Protein AF-A0A942R060-F1 (afdb_monomer_lite)

Sequence (80 aa):
MPTAFTLVRTTAPATSYTDTTDPQTIRLHIAAENALLSALQLLRSADCDASKVQAATGRAIRAATALKRLCVAQSEGGAA

Radius of gyration: 22.42 Å; chains: 1; bounding box: 72×40×37 Å

pLDDT: mean 76.87, std 18.62, range [38.34, 96.31]

Secondary structure (DSSP, 8-state):
-PPP------------------HHHHHHHHHHHHHHHHHHHHHHSTT--HHHHHHHHHHHHHHHHHHHHHHHHHHHHT--

Structure (mmCIF, N/CA/C/O backbone):
data_AF-A0A942R060-F1
#
_entry.id   AF-A0A942R060-F1
#
loop_
_atom_site.group_PDB
_atom_site.id
_atom_site.type_symbol
_atom_site.label_atom_id
_atom_site.label_alt_id
_atom_site.label_comp_id
_atom_site.label_asym_id
_atom_site.label_entity_id
_atom_site.label_seq_id
_atom_site.pdbx_PDB_ins_code
_atom_site.Cartn_x
_atom_site.Cartn_y
_atom_site.Cartn_z
_atom_site.occupancy
_atom_site.B_iso_or_equiv
_atom_site.auth_seq_id
_atom_site.auth_comp_id
_atom_site.auth_asym_id
_atom_site.auth_atom_id
_atom_site.pdbx_PDB_model_num
ATOM 1 N N . MET A 1 1 ? 57.373 27.622 5.138 1.00 40.94 1 MET A N 1
ATOM 2 C CA . MET A 1 1 ? 56.391 27.965 4.086 1.00 40.94 1 MET A CA 1
ATOM 3 C C . MET A 1 1 ? 55.857 26.648 3.532 1.00 40.94 1 MET A C 1
ATOM 5 O O . MET A 1 1 ? 56.687 25.836 3.144 1.00 40.94 1 MET A O 1
ATOM 9 N N . PRO A 1 2 ? 54.552 26.356 3.676 1.00 48.31 2 PRO A N 1
ATOM 10 C CA . PRO A 1 2 ? 54.032 24.987 3.744 1.00 48.31 2 PRO A CA 1
ATOM 11 C C . PRO A 1 2 ? 53.876 24.302 2.377 1.00 48.31 2 PRO A C 1
ATOM 13 O O . PRO A 1 2 ? 53.496 24.922 1.388 1.00 48.31 2 PRO A O 1
ATOM 16 N N . THR A 1 3 ? 54.162 23.002 2.367 1.00 54.50 3 THR A N 1
ATOM 17 C CA . THR A 1 3 ? 54.067 22.056 1.251 1.00 54.50 3 THR A CA 1
ATOM 18 C C . THR A 1 3 ? 52.603 21.737 0.939 1.00 54.50 3 THR A C 1
ATOM 20 O O . THR A 1 3 ? 51.866 21.263 1.803 1.00 54.50 3 THR A O 1
ATOM 23 N N . ALA A 1 4 ? 52.172 21.998 -0.295 1.00 55.47 4 ALA A N 1
ATOM 24 C CA . ALA A 1 4 ? 50.821 21.699 -0.757 1.00 55.47 4 ALA A CA 1
ATOM 25 C C . ALA A 1 4 ? 50.667 20.193 -1.035 1.00 55.47 4 ALA A C 1
ATOM 27 O O . ALA A 1 4 ? 51.341 19.645 -1.906 1.00 55.47 4 ALA A O 1
ATOM 28 N N . PHE A 1 5 ? 49.773 19.523 -0.307 1.00 58.53 5 PHE A N 1
ATOM 29 C CA . PHE A 1 5 ? 49.359 18.156 -0.616 1.00 58.53 5 PHE A CA 1
ATOM 30 C C . PHE A 1 5 ? 48.232 18.195 -1.651 1.00 58.53 5 PHE A C 1
ATOM 32 O O . PHE A 1 5 ? 47.096 18.553 -1.342 1.00 58.53 5 PHE A O 1
ATOM 39 N N . THR A 1 6 ? 48.546 17.832 -2.893 1.00 54.16 6 THR A N 1
ATOM 40 C CA . THR A 1 6 ? 47.552 17.671 -3.957 1.00 54.16 6 THR A CA 1
ATOM 41 C C . THR A 1 6 ? 46.784 16.368 -3.739 1.00 54.16 6 THR A C 1
ATOM 43 O O . THR A 1 6 ? 47.323 15.278 -3.921 1.00 54.16 6 THR A O 1
ATOM 46 N N . LEU A 1 7 ? 45.511 16.472 -3.357 1.00 54.69 7 LEU A N 1
ATOM 47 C CA . LEU A 1 7 ? 44.574 15.349 -3.349 1.00 54.69 7 LEU A CA 1
ATOM 48 C C . LEU A 1 7 ? 44.227 14.970 -4.795 1.00 54.69 7 LEU A C 1
ATOM 50 O O . LEU A 1 7 ? 43.377 15.595 -5.428 1.00 54.69 7 LEU A O 1
ATOM 54 N N . VAL A 1 8 ? 44.874 13.930 -5.323 1.00 58.12 8 VAL A N 1
ATOM 55 C CA . VAL A 1 8 ? 44.428 13.266 -6.552 1.00 58.12 8 VAL A CA 1
ATOM 56 C C . VAL A 1 8 ? 43.161 12.487 -6.213 1.00 58.12 8 VAL A C 1
ATOM 58 O O . VAL A 1 8 ? 43.204 11.437 -5.577 1.00 58.12 8 VAL A O 1
ATOM 61 N N . ARG A 1 9 ? 42.005 13.025 -6.609 1.00 56.16 9 ARG A N 1
ATOM 62 C CA . ARG A 1 9 ? 40.740 12.291 -6.591 1.00 56.16 9 ARG A CA 1
ATOM 63 C C . ARG A 1 9 ? 40.781 11.293 -7.745 1.00 56.16 9 ARG A C 1
ATOM 65 O O . ARG A 1 9 ? 40.465 11.643 -8.877 1.00 56.16 9 ARG A O 1
ATOM 72 N N . THR A 1 10 ? 41.172 10.057 -7.461 1.00 51.78 10 THR A N 1
ATOM 73 C CA . THR A 1 10 ? 40.966 8.942 -8.386 1.00 51.78 10 THR A CA 1
ATOM 74 C C . THR A 1 10 ? 39.460 8.762 -8.517 1.00 51.78 10 THR A C 1
ATOM 76 O O . THR A 1 10 ? 38.792 8.300 -7.592 1.00 51.78 10 THR A O 1
ATOM 79 N N . THR A 1 11 ? 38.886 9.207 -9.631 1.00 52.12 11 THR A N 1
ATOM 80 C CA . THR A 1 11 ? 37.522 8.833 -9.989 1.00 52.12 11 THR A CA 1
ATOM 81 C C . THR A 1 11 ? 37.542 7.327 -10.204 1.00 52.12 11 THR A C 1
ATOM 83 O O . THR A 1 11 ? 38.180 6.850 -11.144 1.00 52.12 11 THR A O 1
ATOM 86 N N . ALA A 1 12 ? 36.903 6.580 -9.299 1.00 49.81 12 ALA A N 1
ATOM 87 C CA . ALA A 1 12 ? 36.585 5.176 -9.527 1.00 49.81 12 ALA A CA 1
ATOM 88 C C . ALA A 1 12 ? 35.968 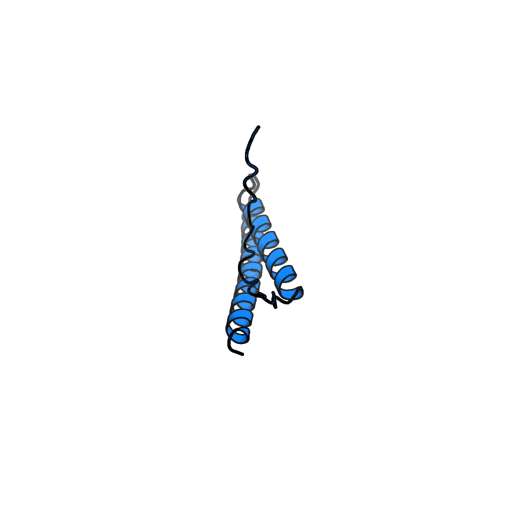5.040 -10.932 1.00 49.81 12 ALA A C 1
ATOM 90 O O . ALA A 1 12 ? 35.274 5.973 -11.357 1.00 49.81 12 ALA A O 1
ATOM 91 N N . PRO A 1 13 ? 36.236 3.945 -11.671 1.00 45.28 13 PRO A N 1
ATOM 92 C CA . PRO A 1 13 ? 35.614 3.741 -12.969 1.00 45.28 13 PRO A CA 1
ATOM 93 C C . PRO A 1 13 ? 34.116 3.911 -12.765 1.00 45.28 13 PRO A C 1
ATOM 95 O O . PRO A 1 13 ? 33.523 3.231 -11.926 1.00 45.28 13 PRO A O 1
ATOM 98 N N . ALA A 1 14 ? 33.533 4.884 -13.465 1.00 50.62 14 ALA A N 1
ATOM 99 C CA . ALA A 1 14 ? 32.098 5.000 -13.547 1.00 50.62 14 ALA A CA 1
ATOM 100 C C . ALA A 1 14 ? 31.636 3.687 -14.170 1.00 50.62 14 ALA A C 1
ATOM 102 O O . ALA A 1 14 ? 31.703 3.505 -15.384 1.00 50.62 14 ALA A O 1
ATOM 103 N N . THR A 1 15 ? 31.219 2.741 -13.330 1.00 46.00 15 THR A N 1
ATOM 104 C CA . THR A 1 15 ? 30.244 1.752 -13.740 1.00 46.00 15 THR A CA 1
ATOM 105 C C . THR A 1 15 ? 29.088 2.599 -14.223 1.00 46.00 15 THR A C 1
ATOM 107 O O . THR A 1 15 ? 28.368 3.196 -13.421 1.00 46.00 15 THR A O 1
ATOM 110 N N . SER A 1 16 ? 28.999 2.762 -15.537 1.00 47.22 16 SER A N 1
ATOM 111 C CA . SER A 1 16 ? 27.818 3.231 -16.226 1.00 47.22 16 SER A CA 1
ATOM 112 C C . SER A 1 16 ? 26.713 2.239 -15.886 1.00 47.22 16 SER A C 1
ATOM 114 O O . SER A 1 16 ? 26.428 1.323 -16.654 1.00 47.22 16 SER A O 1
ATOM 116 N N . TYR A 1 17 ? 26.147 2.381 -14.686 1.00 44.84 17 TYR A N 1
ATOM 117 C CA . TYR A 1 17 ? 24.821 1.908 -14.367 1.00 44.84 17 TYR A CA 1
ATOM 118 C C . TYR A 1 17 ? 23.945 2.724 -15.301 1.00 44.84 17 TYR A C 1
ATOM 120 O O . TYR A 1 17 ? 23.613 3.878 -15.034 1.00 44.84 17 TYR A O 1
ATOM 128 N N . THR A 1 18 ? 23.729 2.183 -16.494 1.00 46.16 18 THR A N 1
ATOM 129 C CA . THR A 1 18 ? 22.623 2.608 -17.325 1.00 46.16 18 THR A CA 1
ATOM 130 C C . THR A 1 18 ? 21.414 2.310 -16.466 1.00 46.16 18 THR A C 1
ATOM 132 O O . THR A 1 18 ? 20.997 1.161 -16.344 1.00 46.16 18 THR A O 1
ATOM 135 N N . ASP A 1 19 ? 20.943 3.338 -15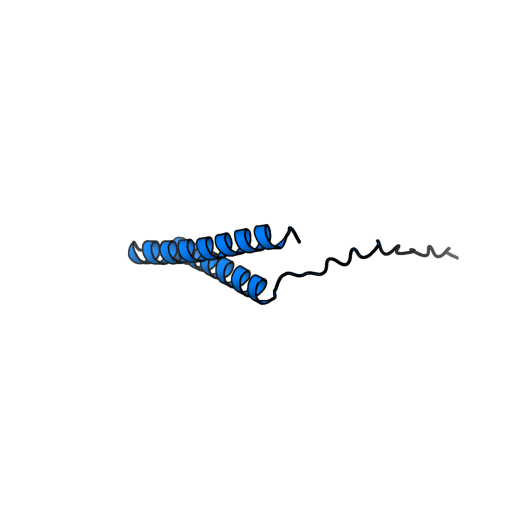.762 1.00 51.84 19 ASP A N 1
ATOM 136 C CA . ASP A 1 19 ? 19.688 3.309 -15.035 1.00 51.84 19 ASP A CA 1
ATOM 137 C C . ASP A 1 19 ? 18.600 3.123 -16.092 1.00 51.84 19 ASP A C 1
ATOM 139 O O . ASP A 1 19 ? 18.050 4.061 -16.659 1.00 51.84 19 ASP A O 1
ATOM 143 N N . THR A 1 20 ? 18.413 1.863 -16.466 1.00 54.53 20 THR A N 1
ATOM 144 C CA . THR A 1 20 ? 17.440 1.360 -17.433 1.00 54.53 20 THR A CA 1
ATOM 145 C C . THR A 1 20 ? 16.088 1.188 -16.754 1.00 54.53 20 THR A C 1
ATOM 147 O O . THR A 1 20 ? 15.184 0.560 -17.303 1.00 54.53 20 THR A O 1
ATOM 150 N N . THR A 1 21 ? 15.921 1.762 -15.558 1.00 62.59 21 THR A N 1
ATOM 151 C CA . THR A 1 21 ? 14.627 1.855 -14.909 1.00 62.59 21 THR A CA 1
ATOM 152 C C . THR A 1 21 ? 13.764 2.795 -15.735 1.00 62.59 21 THR A C 1
ATOM 154 O O . THR A 1 21 ? 13.893 4.017 -15.677 1.00 62.59 21 THR A O 1
ATOM 157 N N . ASP A 1 22 ? 12.882 2.200 -16.532 1.00 74.94 22 ASP A N 1
ATOM 158 C CA . ASP A 1 22 ? 11.870 2.906 -17.303 1.00 74.94 22 ASP A CA 1
ATOM 159 C C . ASP A 1 22 ? 11.192 3.988 -16.428 1.00 74.94 22 ASP A C 1
ATOM 161 O O . ASP A 1 22 ? 10.695 3.675 -15.337 1.00 74.94 22 ASP A O 1
ATOM 165 N N . PRO A 1 23 ? 11.147 5.264 -16.863 1.00 78.38 23 PRO A N 1
ATOM 166 C CA . PRO A 1 23 ? 10.507 6.343 -16.114 1.00 78.38 23 PRO A CA 1
ATOM 167 C C . PRO A 1 23 ? 9.070 6.023 -15.683 1.00 78.38 23 PRO A C 1
ATOM 169 O O . PRO A 1 23 ? 8.608 6.509 -14.646 1.00 78.38 23 PRO A O 1
ATOM 172 N N . GLN A 1 24 ? 8.350 5.188 -16.439 1.00 78.81 24 GLN A N 1
ATOM 173 C CA . GLN A 1 24 ? 7.016 4.730 -16.054 1.00 78.81 24 GLN A CA 1
ATOM 174 C C . GLN A 1 24 ? 7.054 3.815 -14.819 1.00 78.81 24 GLN A C 1
ATOM 176 O O . GLN A 1 24 ? 6.186 3.923 -13.949 1.00 78.81 24 GLN A O 1
ATOM 181 N N . THR A 1 25 ? 8.076 2.965 -14.704 1.00 81.19 25 THR A N 1
ATOM 182 C CA . THR A 1 25 ? 8.321 2.097 -13.544 1.00 81.19 25 THR A CA 1
ATOM 183 C C . THR A 1 25 ? 8.602 2.918 -12.289 1.00 81.19 25 THR A C 1
ATOM 185 O O . THR A 1 25 ? 7.987 2.665 -11.252 1.00 81.19 25 THR A O 1
ATOM 188 N N . ILE A 1 26 ? 9.429 3.965 -12.392 1.00 85.06 26 ILE A N 1
ATOM 189 C CA . ILE A 1 26 ? 9.697 4.898 -11.282 1.00 85.06 26 ILE A CA 1
ATOM 190 C C . ILE A 1 26 ? 8.400 5.584 -10.832 1.00 85.06 26 ILE A C 1
ATOM 192 O O . ILE A 1 26 ? 8.071 5.603 -9.646 1.00 85.06 26 ILE A O 1
ATOM 196 N N . ARG A 1 27 ? 7.614 6.110 -11.780 1.00 84.94 27 ARG A N 1
ATOM 197 C CA . ARG A 1 27 ? 6.337 6.774 -11.472 1.00 84.94 27 ARG A CA 1
ATOM 198 C C . ARG A 1 27 ? 5.342 5.831 -10.803 1.00 84.94 27 ARG A C 1
ATOM 200 O O . ARG A 1 27 ? 4.664 6.240 -9.860 1.00 84.94 27 ARG A O 1
ATOM 207 N N . LEU A 1 28 ? 5.242 4.591 -11.282 1.00 85.62 28 LEU A N 1
ATOM 208 C CA . LEU A 1 28 ? 4.330 3.599 -10.720 1.00 85.62 28 LEU A CA 1
ATOM 209 C C . LEU A 1 28 ? 4.771 3.156 -9.319 1.00 85.62 28 LEU A C 1
ATOM 211 O O . LEU A 1 28 ? 3.921 3.004 -8.442 1.00 85.62 28 LEU A O 1
ATOM 215 N N . HIS A 1 29 ? 6.078 3.010 -9.093 1.00 88.25 29 HIS A N 1
ATOM 216 C CA . HIS A 1 29 ? 6.642 2.709 -7.781 1.00 88.25 29 HIS A CA 1
ATOM 217 C C . HIS A 1 29 ? 6.299 3.805 -6.761 1.00 88.25 29 HIS A C 1
ATOM 219 O O . HIS A 1 29 ? 5.651 3.520 -5.756 1.00 88.25 29 HIS A O 1
ATOM 225 N N . ILE A 1 30 ? 6.594 5.069 -7.084 1.00 90.94 30 ILE A N 1
ATOM 226 C CA . ILE A 1 30 ? 6.273 6.228 -6.231 1.00 90.94 30 ILE A CA 1
ATOM 227 C C . ILE A 1 30 ? 4.765 6.312 -5.951 1.00 90.94 30 ILE A C 1
ATOM 229 O O . ILE A 1 30 ? 4.338 6.579 -4.827 1.00 90.94 30 ILE A O 1
ATOM 233 N N . ALA A 1 31 ? 3.925 6.075 -6.964 1.00 88.25 31 ALA A N 1
ATOM 234 C CA . ALA A 1 31 ? 2.475 6.084 -6.789 1.00 88.25 31 ALA A CA 1
ATOM 235 C C . ALA A 1 31 ? 2.001 4.989 -5.818 1.00 88.25 31 ALA A C 1
ATOM 237 O O . ALA A 1 31 ? 1.123 5.240 -4.987 1.00 88.25 31 ALA A O 1
ATOM 238 N N . ALA A 1 32 ? 2.583 3.791 -5.898 1.00 91.44 32 ALA A N 1
ATOM 239 C CA . ALA A 1 32 ? 2.256 2.695 -4.997 1.00 91.44 32 ALA A CA 1
ATOM 240 C C . ALA A 1 32 ? 2.722 2.972 -3.557 1.00 91.44 32 ALA A C 1
ATOM 242 O O . ALA A 1 32 ? 1.954 2.746 -2.621 1.00 91.44 32 ALA A O 1
ATOM 243 N N . GLU A 1 33 ? 3.921 3.524 -3.368 1.00 93.25 33 GLU A N 1
ATOM 244 C CA . GLU A 1 33 ? 4.418 3.922 -2.044 1.00 93.25 33 GLU A CA 1
ATOM 245 C C . GLU A 1 33 ? 3.541 5.000 -1.400 1.00 93.25 33 GLU A C 1
ATOM 247 O O . GLU A 1 33 ? 3.099 4.851 -0.259 1.00 93.25 33 GLU A O 1
ATOM 252 N N . ASN A 1 34 ? 3.191 6.045 -2.152 1.00 93.75 34 ASN A N 1
ATOM 253 C CA . ASN A 1 34 ? 2.306 7.105 -1.667 1.00 93.75 34 ASN A CA 1
ATOM 254 C C . ASN A 1 34 ? 0.919 6.570 -1.280 1.00 93.75 34 ASN A C 1
ATOM 256 O O . ASN A 1 34 ? 0.329 7.010 -0.287 1.00 93.75 34 ASN A O 1
ATOM 260 N N . ALA A 1 35 ? 0.396 5.597 -2.031 1.00 92.25 35 ALA A N 1
ATOM 261 C CA . ALA A 1 35 ? -0.867 4.944 -1.706 1.00 92.25 35 ALA A CA 1
ATOM 262 C C . ALA A 1 35 ? -0.782 4.121 -0.407 1.00 92.25 35 ALA A C 1
ATOM 264 O O . ALA A 1 35 ? -1.730 4.143 0.382 1.00 92.25 35 ALA A O 1
ATOM 265 N N . LEU A 1 36 ? 0.343 3.439 -0.155 1.00 94.06 36 LEU A N 1
ATOM 266 C CA . LEU A 1 36 ? 0.588 2.708 1.095 1.00 94.06 36 LEU A CA 1
ATOM 267 C C . LEU A 1 36 ? 0.725 3.653 2.290 1.00 94.06 36 LEU A C 1
ATOM 269 O O . LEU A 1 36 ? 0.082 3.433 3.316 1.00 94.06 36 LEU A O 1
ATOM 273 N N . LEU A 1 37 ? 1.495 4.734 2.148 1.00 94.81 37 LEU A N 1
ATOM 274 C CA . LEU A 1 37 ? 1.624 5.760 3.185 1.00 94.81 37 LEU A CA 1
ATOM 275 C C . LEU A 1 37 ? 0.267 6.379 3.525 1.00 94.81 37 LEU A C 1
ATOM 277 O O . LEU A 1 37 ? -0.088 6.479 4.698 1.00 94.81 37 LEU A O 1
ATOM 281 N N . SER A 1 38 ? -0.532 6.703 2.506 1.00 91.94 38 SER A N 1
ATOM 282 C CA . SER A 1 38 ? -1.890 7.224 2.694 1.00 91.94 38 SER A CA 1
ATOM 283 C C . SER A 1 38 ? -2.794 6.225 3.424 1.00 91.94 38 SER A C 1
ATOM 285 O O . SER A 1 38 ? -3.566 6.609 4.301 1.00 91.94 38 SER A O 1
ATOM 287 N N . ALA A 1 39 ? -2.705 4.931 3.096 1.00 92.81 39 ALA A N 1
ATOM 288 C CA . ALA A 1 39 ? 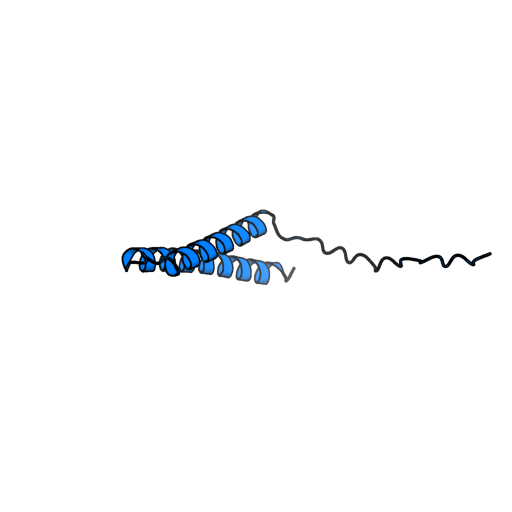-3.464 3.892 3.789 1.00 92.81 39 ALA A CA 1
ATOM 289 C C . ALA A 1 39 ? -3.054 3.781 5.268 1.00 92.81 39 ALA A C 1
ATOM 291 O O . ALA A 1 39 ? -3.919 3.719 6.139 1.00 92.81 39 ALA A O 1
ATOM 292 N N . LEU A 1 40 ? -1.754 3.831 5.569 1.00 93.56 40 LEU A N 1
ATOM 293 C CA . LEU A 1 40 ? -1.253 3.820 6.947 1.00 93.56 40 LEU A CA 1
ATOM 294 C C . LEU A 1 40 ? -1.682 5.060 7.734 1.00 93.56 40 LEU A C 1
ATOM 296 O O . LEU A 1 40 ? -2.040 4.943 8.903 1.00 93.56 40 LEU A O 1
ATOM 300 N N . GLN A 1 41 ? -1.680 6.237 7.109 1.00 93.62 41 GLN A N 1
ATOM 301 C CA . GLN A 1 41 ? -2.163 7.468 7.737 1.00 93.62 41 GLN A CA 1
ATOM 302 C C . GLN A 1 41 ? -3.651 7.375 8.092 1.00 93.62 41 GLN A C 1
ATOM 304 O O . GLN A 1 41 ? -4.034 7.747 9.198 1.00 93.62 41 GLN A O 1
ATOM 309 N N . LEU A 1 42 ? -4.477 6.815 7.201 1.00 90.75 42 LEU A N 1
ATOM 310 C CA . LEU A 1 42 ? -5.897 6.576 7.480 1.00 90.75 42 LEU A CA 1
ATOM 311 C C . LEU A 1 42 ? -6.097 5.610 8.655 1.00 90.75 42 LEU A C 1
ATOM 313 O O . LEU A 1 42 ? -6.937 5.867 9.517 1.00 90.75 42 LEU A O 1
ATOM 317 N N . LEU A 1 43 ? -5.307 4.537 8.723 1.00 90.38 43 LEU A N 1
ATOM 318 C CA . LEU A 1 43 ? -5.365 3.565 9.821 1.00 90.38 43 LEU A CA 1
ATOM 319 C C . LEU A 1 43 ? -4.876 4.136 11.160 1.00 90.38 43 LEU A C 1
ATOM 321 O O . LEU A 1 43 ? -5.330 3.699 12.210 1.00 90.38 43 LEU A O 1
ATOM 325 N N . ARG A 1 44 ? -3.962 5.111 11.134 1.00 92.94 44 ARG A N 1
ATOM 326 C CA . ARG A 1 44 ? -3.453 5.800 12.332 1.00 92.94 44 ARG A CA 1
ATOM 327 C C . ARG A 1 44 ? -4.328 6.969 12.787 1.00 92.94 44 ARG A C 1
ATOM 329 O O . ARG A 1 44 ? -4.039 7.558 13.825 1.00 92.94 44 ARG A O 1
ATOM 336 N N . SER A 1 45 ? -5.349 7.342 12.015 1.00 90.81 45 SER A N 1
ATOM 337 C CA . SER A 1 45 ? -6.241 8.444 12.379 1.00 90.81 45 SER A CA 1
ATOM 338 C C . SER A 1 45 ? -7.089 8.090 13.605 1.00 90.81 45 SER A C 1
ATOM 340 O O . SER A 1 4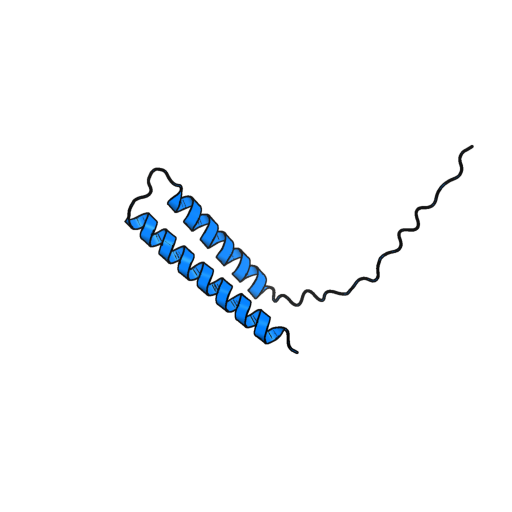5 ? -7.531 6.953 13.749 1.00 90.81 45 SER A O 1
ATOM 342 N N . ALA A 1 46 ? -7.331 9.065 14.485 1.00 83.06 46 ALA A N 1
ATOM 343 C CA . ALA A 1 46 ? -8.156 8.864 15.679 1.00 83.06 46 ALA A CA 1
ATOM 344 C C . ALA A 1 46 ? -9.615 8.506 15.332 1.00 83.06 46 ALA A C 1
ATOM 346 O O . ALA A 1 46 ? -10.253 7.750 16.056 1.00 83.06 46 ALA A O 1
ATOM 347 N N . ASP A 1 47 ? -10.104 8.977 14.180 1.00 87.88 47 ASP A N 1
ATOM 348 C CA . ASP A 1 47 ? -11.462 8.732 13.681 1.00 87.88 47 ASP A CA 1
ATOM 349 C C . ASP A 1 47 ? -11.544 7.507 12.751 1.00 87.88 47 ASP A C 1
ATOM 351 O O . ASP A 1 47 ? -12.361 7.483 11.822 1.00 87.88 47 ASP A O 1
ATOM 355 N N . CYS A 1 48 ? -10.652 6.524 12.905 1.00 88.50 48 CYS A N 1
ATOM 356 C CA . CYS A 1 48 ? -10.643 5.341 12.050 1.00 88.50 48 CYS A CA 1
ATOM 357 C C . CYS A 1 48 ? -11.845 4.436 12.366 1.00 88.50 48 CYS A C 1
ATOM 359 O O . CYS A 1 48 ? -11.880 3.754 13.387 1.00 88.50 48 CYS A O 1
ATOM 361 N N . ASP A 1 49 ? -12.837 4.433 11.477 1.00 92.44 49 ASP A N 1
ATOM 362 C CA . ASP A 1 49 ? -13.995 3.541 11.532 1.00 92.44 49 ASP A CA 1
ATOM 363 C C . ASP A 1 49 ? -13.804 2.307 10.627 1.00 92.44 49 ASP A C 1
ATOM 365 O O . ASP A 1 49 ? -12.883 2.234 9.808 1.00 92.44 49 ASP A O 1
ATOM 369 N N . ALA A 1 50 ? -14.697 1.320 10.746 1.00 92.31 50 ALA A N 1
ATOM 370 C CA . ALA A 1 50 ? -14.613 0.077 9.974 1.00 92.31 50 ALA A CA 1
ATOM 371 C C . ALA A 1 50 ? -14.617 0.299 8.446 1.00 92.31 50 ALA A C 1
ATOM 373 O O . ALA A 1 50 ? -13.943 -0.428 7.713 1.00 92.31 50 ALA A O 1
ATOM 374 N N . SER A 1 51 ? -15.325 1.324 7.959 1.00 92.31 51 SER A N 1
ATOM 375 C CA . SER A 1 51 ? -15.375 1.666 6.533 1.00 92.31 51 SER A CA 1
ATOM 376 C C . SER A 1 51 ? -14.031 2.220 6.052 1.00 92.31 51 SER A C 1
ATOM 378 O O . SER A 1 51 ? -13.512 1.810 5.009 1.00 92.31 51 SER A O 1
ATOM 380 N N . LYS A 1 52 ? -13.399 3.089 6.849 1.00 90.38 52 LYS A N 1
ATOM 381 C CA . LYS A 1 52 ? -12.057 3.625 6.585 1.00 90.38 52 LYS A CA 1
ATOM 382 C C . LYS A 1 52 ? -10.995 2.537 6.635 1.00 90.38 52 LYS A C 1
ATOM 384 O O . LYS A 1 52 ? -10.120 2.536 5.769 1.00 90.38 52 LYS A O 1
ATOM 389 N N . VAL A 1 53 ? -11.094 1.588 7.568 1.00 92.69 53 VAL A N 1
ATOM 390 C CA . VAL A 1 53 ? -10.216 0.408 7.603 1.00 92.69 53 VAL A CA 1
ATOM 391 C C . VAL A 1 53 ? -10.361 -0.3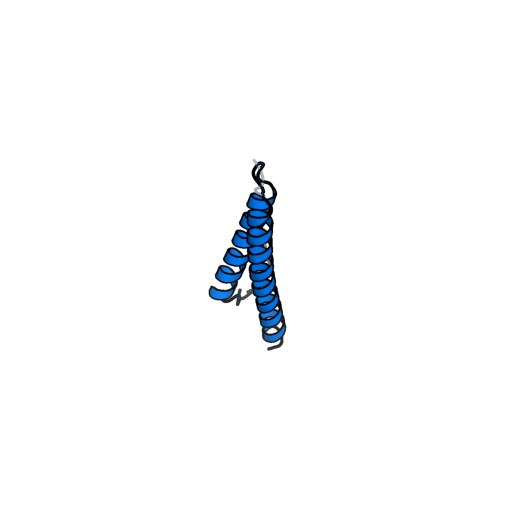93 6.311 1.00 92.69 53 VAL A C 1
ATOM 393 O O . VAL A 1 53 ? -9.365 -0.656 5.642 1.00 92.69 53 VAL A O 1
ATOM 396 N N . GLN A 1 54 ? -11.587 -0.720 5.895 1.00 94.31 54 GLN A N 1
ATOM 397 C CA . GLN A 1 54 ? -11.825 -1.464 4.655 1.00 94.31 54 GLN A CA 1
ATOM 398 C C . GLN A 1 54 ? -11.289 -0.717 3.422 1.00 94.31 54 GLN A C 1
ATOM 400 O O . GLN A 1 54 ? -10.639 -1.315 2.559 1.00 94.31 54 GLN A O 1
ATOM 405 N N . ALA A 1 55 ? -11.508 0.597 3.347 1.00 91.25 55 ALA A N 1
ATOM 406 C CA . ALA A 1 55 ? -11.010 1.431 2.261 1.00 91.25 55 ALA A CA 1
ATOM 407 C C . ALA A 1 55 ? -9.473 1.502 2.237 1.00 91.25 55 ALA A C 1
ATOM 409 O O . ALA A 1 55 ? -8.871 1.367 1.166 1.00 91.25 55 ALA A O 1
ATOM 410 N N . ALA A 1 56 ? -8.834 1.688 3.396 1.00 92.88 56 ALA A N 1
ATOM 411 C CA . ALA A 1 56 ? -7.382 1.731 3.536 1.00 92.88 56 ALA A CA 1
ATOM 412 C C . ALA A 1 56 ? -6.751 0.385 3.163 1.00 92.88 56 ALA A C 1
ATOM 414 O O . ALA A 1 56 ? -5.837 0.348 2.339 1.00 92.88 56 ALA A O 1
ATOM 415 N N . THR A 1 57 ? -7.297 -0.724 3.665 1.00 93.56 57 THR A N 1
ATOM 416 C CA . THR A 1 57 ? -6.840 -2.076 3.328 1.00 93.56 57 THR A CA 1
ATOM 417 C C . THR A 1 57 ? -7.006 -2.362 1.836 1.00 93.56 57 THR A C 1
ATOM 419 O O . THR A 1 57 ? -6.075 -2.839 1.189 1.00 93.56 57 THR A O 1
ATOM 422 N N . GLY A 1 58 ? -8.142 -1.992 1.234 1.00 95.00 58 GLY A N 1
ATOM 423 C CA . GLY A 1 58 ? -8.355 -2.141 -0.207 1.00 95.00 58 GLY A CA 1
ATOM 424 C C . GLY A 1 58 ? -7.358 -1.338 -1.052 1.00 95.00 58 GLY A C 1
ATOM 425 O O . GLY A 1 58 ? -6.879 -1.827 -2.078 1.00 95.00 58 GLY A O 1
ATOM 426 N N . ARG A 1 59 ? -7.006 -0.115 -0.628 1.00 91.88 59 ARG A N 1
ATOM 427 C CA . ARG A 1 59 ? -5.951 0.687 -1.277 1.00 91.88 59 ARG A CA 1
ATOM 428 C C . ARG A 1 59 ? -4.580 0.033 -1.126 1.00 91.88 59 ARG A C 1
ATOM 430 O O . ARG A 1 59 ? -3.876 -0.094 -2.125 1.00 91.88 59 ARG A O 1
ATOM 437 N N . ALA A 1 60 ? -4.238 -0.422 0.078 1.00 93.75 60 ALA A N 1
ATOM 438 C CA . ALA A 1 60 ? -2.965 -1.075 0.358 1.00 93.75 60 ALA A CA 1
ATOM 439 C C . ALA A 1 60 ? -2.773 -2.348 -0.481 1.00 93.75 60 ALA A C 1
ATOM 441 O O . ALA A 1 60 ? -1.721 -2.524 -1.089 1.00 93.75 60 ALA A O 1
ATOM 442 N N . ILE A 1 61 ? -3.809 -3.186 -0.611 1.00 96.31 61 ILE A N 1
ATOM 443 C CA . ILE A 1 61 ? -3.766 -4.405 -1.437 1.00 96.31 61 ILE A CA 1
ATOM 444 C C . ILE A 1 61 ? -3.483 -4.071 -2.905 1.00 96.31 61 ILE A C 1
ATOM 446 O O . ILE A 1 61 ? -2.643 -4.714 -3.537 1.00 96.31 61 ILE A O 1
ATOM 450 N N . ARG A 1 62 ? -4.156 -3.058 -3.467 1.00 93.25 62 ARG A N 1
ATOM 451 C CA . ARG A 1 62 ? -3.932 -2.652 -4.864 1.00 93.25 62 ARG A CA 1
ATOM 452 C C . ARG A 1 62 ? -2.517 -2.120 -5.081 1.00 93.25 62 ARG A C 1
ATOM 454 O O . ARG A 1 62 ? -1.884 -2.502 -6.061 1.00 93.25 62 ARG A O 1
ATOM 461 N N . ALA A 1 63 ? -2.015 -1.299 -4.160 1.00 91.94 63 ALA A N 1
ATOM 462 C CA . ALA A 1 63 ? -0.653 -0.776 -4.215 1.00 91.94 63 ALA A CA 1
ATOM 463 C C . ALA A 1 63 ? 0.395 -1.898 -4.121 1.00 91.94 63 ALA A C 1
ATOM 465 O O . ALA A 1 63 ? 1.276 -1.992 -4.972 1.00 91.94 63 ALA A O 1
ATOM 466 N N . ALA A 1 64 ? 0.242 -2.816 -3.164 1.00 92.44 64 ALA A N 1
ATOM 467 C CA . ALA A 1 64 ? 1.113 -3.982 -3.025 1.00 92.44 64 ALA A CA 1
ATOM 468 C C . ALA A 1 64 ? 1.068 -4.891 -4.266 1.00 92.44 64 ALA A C 1
ATOM 470 O O . ALA A 1 64 ? 2.093 -5.404 -4.708 1.00 92.44 64 ALA A O 1
ATOM 471 N N . THR A 1 65 ? -0.108 -5.052 -4.879 1.00 93.88 65 THR A N 1
ATOM 472 C CA . THR A 1 65 ? -0.259 -5.814 -6.128 1.00 93.88 65 THR A CA 1
ATOM 473 C C . THR A 1 65 ? 0.475 -5.144 -7.290 1.00 93.88 65 THR A C 1
ATOM 475 O O . THR A 1 65 ? 1.118 -5.834 -8.080 1.00 93.88 65 THR A O 1
ATOM 478 N N . ALA A 1 66 ? 0.411 -3.813 -7.398 1.00 89.00 66 ALA A N 1
ATOM 479 C CA . ALA A 1 66 ? 1.156 -3.065 -8.408 1.00 89.00 66 ALA A CA 1
ATOM 480 C C . ALA A 1 66 ? 2.674 -3.229 -8.221 1.00 89.00 66 ALA A C 1
ATOM 482 O O . ALA A 1 66 ? 3.369 -3.535 -9.187 1.00 89.00 66 ALA A O 1
ATOM 483 N N . LEU A 1 67 ? 3.168 -3.133 -6.981 1.00 89.31 67 LEU A N 1
ATOM 484 C CA . LEU A 1 67 ? 4.578 -3.378 -6.659 1.00 89.31 67 LEU A CA 1
ATOM 485 C C . LEU A 1 67 ? 5.004 -4.808 -6.994 1.00 89.31 67 LEU A C 1
ATOM 487 O O . LEU A 1 67 ? 6.032 -4.997 -7.630 1.00 89.31 67 LEU A O 1
ATOM 491 N N . LYS A 1 68 ? 4.190 -5.818 -6.659 1.00 89.88 68 LYS A N 1
ATOM 492 C CA . LYS A 1 68 ? 4.482 -7.213 -7.018 1.00 89.88 68 LYS A CA 1
ATOM 493 C C . LYS A 1 68 ? 4.646 -7.385 -8.529 1.00 89.88 68 LYS A C 1
ATOM 495 O O . LYS A 1 68 ? 5.571 -8.063 -8.961 1.00 89.88 68 LYS A O 1
ATOM 500 N N . ARG A 1 69 ? 3.767 -6.774 -9.331 1.00 86.56 69 ARG A N 1
ATOM 501 C CA . ARG A 1 69 ? 3.862 -6.822 -10.801 1.00 86.56 69 ARG A CA 1
ATOM 502 C C . ARG A 1 69 ? 5.124 -6.135 -11.311 1.00 86.56 69 ARG A C 1
ATOM 504 O O . ARG A 1 69 ? 5.759 -6.671 -12.208 1.00 86.56 69 ARG A O 1
ATOM 511 N N . LEU A 1 70 ? 5.502 -5.003 -10.717 1.00 85.31 70 LEU A N 1
ATOM 512 C CA . LEU A 1 70 ? 6.767 -4.337 -11.027 1.00 85.31 70 LEU A CA 1
ATOM 513 C C . LEU A 1 70 ? 7.973 -5.221 -10.698 1.00 85.31 70 LEU A C 1
ATOM 515 O O . LEU A 1 70 ? 8.862 -5.351 -11.530 1.00 85.31 70 LEU A O 1
ATOM 519 N N . CYS A 1 71 ? 7.990 -5.870 -9.532 1.00 84.19 71 CYS A N 1
ATOM 520 C CA . CYS A 1 71 ? 9.068 -6.788 -9.159 1.00 84.19 71 CYS A CA 1
ATOM 521 C C . CYS A 1 71 ? 9.183 -7.962 -10.139 1.00 84.19 71 CYS A C 1
ATOM 523 O O . CYS A 1 71 ? 10.290 -8.312 -10.531 1.00 84.19 71 CYS A O 1
ATOM 525 N N . VAL A 1 72 ? 8.051 -8.540 -10.561 1.00 85.12 72 VAL A N 1
ATOM 526 C CA . VAL A 1 72 ? 8.034 -9.611 -11.571 1.00 85.12 72 VAL A CA 1
ATOM 527 C C . VAL A 1 72 ? 8.582 -9.102 -12.906 1.00 85.12 72 VAL A C 1
ATOM 529 O O . VAL A 1 72 ? 9.513 -9.699 -13.437 1.00 85.12 72 VAL A O 1
ATOM 532 N N . ALA A 1 73 ? 8.099 -7.955 -13.393 1.00 80.19 73 ALA A N 1
ATOM 533 C CA . ALA A 1 73 ? 8.570 -7.360 -14.643 1.00 80.19 73 ALA A CA 1
ATOM 534 C C . ALA A 1 73 ? 10.079 -7.045 -14.619 1.00 80.19 73 ALA A C 1
ATOM 536 O O . ALA A 1 73 ? 10.768 -7.268 -15.610 1.00 80.19 73 ALA A O 1
ATOM 537 N N . GLN A 1 74 ? 10.615 -6.586 -13.483 1.00 74.62 74 GLN A N 1
ATOM 538 C CA . GLN A 1 74 ? 12.058 -6.380 -13.325 1.00 74.62 74 GLN A CA 1
ATOM 539 C C . GLN A 1 74 ? 12.841 -7.699 -13.279 1.00 74.62 74 GLN A C 1
ATOM 541 O O . GLN A 1 74 ? 13.923 -7.779 -13.852 1.00 74.62 74 GLN A O 1
ATOM 546 N N . SER A 1 75 ? 12.301 -8.744 -12.642 1.00 74.50 75 SER A N 1
ATOM 547 C CA . SER A 1 75 ? 12.952 -10.062 -12.614 1.00 74.50 75 SER A CA 1
ATOM 548 C C . SER A 1 75 ? 12.976 -10.754 -13.981 1.00 74.50 75 SER A C 1
ATOM 550 O O . SER A 1 75 ? 13.932 -11.457 -14.286 1.00 74.50 75 SER A O 1
ATOM 552 N N . GLU A 1 76 ? 11.961 -10.525 -14.819 1.00 69.44 76 GLU A N 1
ATOM 553 C CA . GLU A 1 76 ? 11.871 -11.075 -16.178 1.00 69.44 76 GLU A CA 1
ATOM 554 C C . GLU A 1 76 ? 12.703 -10.260 -17.188 1.00 69.44 76 GLU A C 1
ATOM 556 O O . GLU A 1 76 ? 13.252 -10.826 -18.129 1.00 69.44 76 GLU A O 1
ATOM 561 N N . GLY A 1 77 ? 12.851 -8.946 -16.975 1.00 58.78 77 GLY A N 1
ATOM 562 C CA . GLY A 1 77 ? 13.661 -8.051 -17.813 1.00 58.78 77 GLY A CA 1
ATOM 563 C C . GLY A 1 77 ? 15.158 -7.996 -17.472 1.00 58.78 77 GLY A C 1
ATOM 564 O O . GLY A 1 77 ?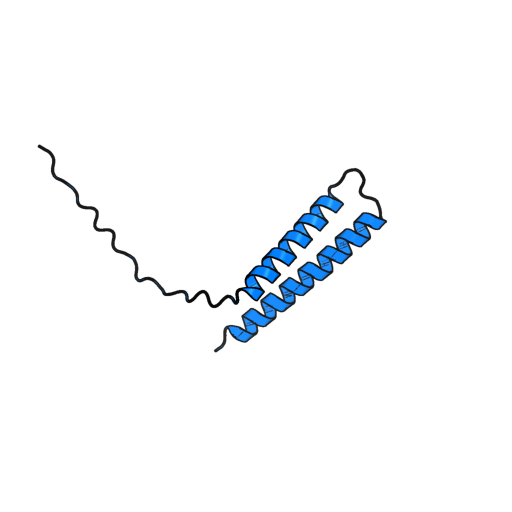 15.920 -7.404 -18.228 1.00 58.78 77 GLY A O 1
ATOM 565 N N . GLY A 1 78 ? 15.593 -8.597 -16.357 1.00 47.97 78 GLY A N 1
ATOM 566 C CA . GLY A 1 78 ? 16.993 -8.612 -15.899 1.00 47.97 78 GLY A CA 1
ATOM 567 C C . GLY A 1 78 ? 17.853 -9.771 -16.427 1.00 47.97 78 GLY A C 1
ATOM 568 O O . GLY A 1 78 ? 18.982 -9.936 -15.973 1.00 47.97 78 GLY A O 1
ATOM 569 N N . ALA A 1 79 ? 17.324 -10.591 -17.341 1.00 40.12 79 ALA A N 1
ATOM 570 C CA . ALA A 1 79 ? 17.990 -11.771 -17.906 1.00 40.12 79 ALA A CA 1
ATOM 571 C C . ALA A 1 79 ? 18.311 -11.643 -19.412 1.00 40.12 79 ALA A C 1
ATOM 573 O O . ALA A 1 79 ? 18.402 -12.660 -20.101 1.00 40.12 79 ALA A O 1
ATOM 574 N N . ALA A 1 80 ? 18.447 -10.415 -19.923 1.00 38.34 80 ALA A N 1
ATOM 575 C CA . ALA A 1 80 ? 18.797 -10.128 -21.317 1.00 38.34 80 ALA A CA 1
ATOM 576 C C . ALA A 1 80 ? 20.231 -9.601 -21.447 1.00 38.34 80 ALA A C 1
ATOM 578 O O . ALA A 1 80 ? 20.604 -8.711 -20.649 1.00 38.34 80 ALA A O 1
#

Foldseek 3Di:
DDDDDDPDPPDDPPPPPVVPCDPVLVVLLVVLVVLLVVLVVLVPDPPNDPVSPVVSVVSNVVSVVSVVVSVVVCVVVVPD